Protein AF-A0A2V9KRD3-F1 (afdb_monomer_lite)

Sequence (137 aa):
ATSAPSRWTIQRSMEVNRRWLLSLPNDRLLHSFRVTAGLPSSAEPLGGWEKPDCELRGHFAGGHYLSACALTYASTGDDELKRKANALVTELAKCQDAHKNGYLSAYPVELFDSWYRRPFEMAYIKIACDGPPTVRG

Radius of gyration: 18.25 Å; chains: 1; bounding box: 46×38×55 Å

Structure (mmCIF, N/CA/C/O backbone):
data_AF-A0A2V9KRD3-F1
#
_entry.id   AF-A0A2V9KRD3-F1
#
loop_
_atom_site.group_PDB
_atom_site.id
_atom_site.type_symbol
_atom_site.label_atom_id
_atom_site.label_alt_id
_atom_site.label_comp_id
_atom_site.label_asym_id
_atom_site.label_entity_id
_atom_site.label_seq_id
_atom_site.pdbx_PDB_ins_code
_atom_site.Cartn_x
_atom_site.Cartn_y
_atom_site.Cartn_z
_atom_site.occupancy
_atom_site.B_iso_or_equiv
_atom_site.auth_seq_id
_atom_site.auth_comp_id
_atom_site.auth_asym_id
_atom_site.auth_atom_id
_atom_site.pdbx_PDB_model_num
ATOM 1 N N . ALA A 1 1 ? 6.830 -4.799 38.260 1.00 49.09 1 ALA A N 1
ATOM 2 C CA . ALA A 1 1 ? 5.820 -5.470 37.421 1.00 49.09 1 ALA A CA 1
ATOM 3 C C . ALA A 1 1 ? 5.045 -4.399 36.666 1.00 49.09 1 ALA A C 1
ATOM 5 O O . ALA A 1 1 ? 4.484 -3.521 37.309 1.00 49.09 1 ALA A O 1
ATOM 6 N N . THR A 1 2 ? 5.076 -4.401 35.336 1.00 63.38 2 THR A N 1
ATOM 7 C CA . THR A 1 2 ? 4.232 -3.524 34.511 1.00 63.38 2 THR A CA 1
ATOM 8 C C . THR A 1 2 ? 2.804 -4.061 34.563 1.00 63.38 2 THR A C 1
ATOM 10 O O . THR A 1 2 ? 2.554 -5.194 34.158 1.00 63.38 2 THR A O 1
ATOM 13 N N . SER A 1 3 ? 1.875 -3.292 35.131 1.00 75.62 3 SER A N 1
ATOM 14 C CA . SER A 1 3 ? 0.451 -3.633 35.119 1.00 75.62 3 SER A CA 1
ATOM 15 C C . SER A 1 3 ? -0.065 -3.683 33.679 1.00 75.62 3 SER A C 1
ATOM 17 O O . SER A 1 3 ? 0.388 -2.925 32.819 1.00 75.62 3 SER A O 1
ATOM 19 N N . ALA A 1 4 ? -1.003 -4.595 33.406 1.00 74.25 4 ALA A N 1
ATOM 20 C CA . ALA A 1 4 ? -1.632 -4.687 32.095 1.00 74.25 4 ALA A CA 1
ATOM 21 C C . ALA A 1 4 ? -2.275 -3.336 31.716 1.00 74.25 4 ALA A C 1
ATOM 23 O O . ALA A 1 4 ? -2.865 -2.675 32.579 1.00 74.25 4 ALA A O 1
ATOM 24 N N . PRO A 1 5 ? -2.164 -2.903 30.448 1.00 78.81 5 PRO A N 1
ATOM 25 C CA . PRO A 1 5 ? -2.704 -1.624 30.017 1.00 78.81 5 PRO A CA 1
ATOM 26 C C . PRO A 1 5 ? -4.223 -1.583 30.196 1.00 78.81 5 PRO A C 1
ATOM 28 O O . PRO A 1 5 ? -4.931 -2.558 29.940 1.00 78.81 5 PRO A O 1
ATOM 31 N N . SER A 1 6 ? -4.734 -0.427 30.622 1.00 88.56 6 SER A N 1
ATOM 32 C CA . SER A 1 6 ? -6.174 -0.234 30.786 1.00 88.56 6 SER A CA 1
ATOM 33 C C . SER A 1 6 ? -6.901 -0.325 29.438 1.00 88.56 6 SER A C 1
ATOM 35 O O . SER A 1 6 ? -6.343 0.018 28.391 1.00 88.56 6 SER A O 1
ATOM 37 N N . ARG A 1 7 ? -8.185 -0.707 29.459 1.00 84.62 7 ARG A N 1
ATOM 38 C CA . ARG A 1 7 ? -9.046 -0.705 28.261 1.00 84.62 7 ARG A CA 1
ATOM 39 C C . ARG A 1 7 ? -9.023 0.647 27.538 1.00 84.62 7 ARG A C 1
ATOM 41 O O . ARG A 1 7 ? -8.934 0.680 26.315 1.00 84.62 7 ARG A O 1
ATOM 48 N N . TRP A 1 8 ? -9.030 1.749 28.290 1.00 82.81 8 TRP A N 1
ATOM 49 C CA . TRP A 1 8 ? -8.921 3.106 27.747 1.00 82.81 8 TRP A CA 1
ATOM 50 C C . TRP A 1 8 ? -7.617 3.329 26.984 1.00 82.81 8 TRP A C 1
ATOM 52 O O . TRP A 1 8 ? -7.632 3.895 25.892 1.00 82.81 8 TRP A O 1
ATOM 62 N N . THR A 1 9 ? -6.497 2.847 27.523 1.00 90.94 9 THR A N 1
ATOM 63 C CA . THR A 1 9 ? -5.184 2.932 26.872 1.00 90.94 9 THR A CA 1
ATOM 64 C C . THR A 1 9 ? -5.174 2.169 25.550 1.00 90.94 9 THR A C 1
ATOM 66 O O . THR A 1 9 ? -4.728 2.710 24.543 1.00 90.94 9 THR A O 1
ATOM 69 N N . ILE A 1 10 ? -5.716 0.948 25.522 1.00 89.69 10 ILE A N 1
ATOM 70 C CA . ILE A 1 10 ? -5.781 0.131 24.299 1.00 89.69 10 ILE A CA 1
ATOM 71 C C . ILE A 1 10 ? -6.643 0.824 23.239 1.00 89.69 10 ILE A C 1
ATOM 73 O O . ILE A 1 10 ? -6.229 0.959 22.089 1.00 89.69 10 ILE A O 1
ATOM 77 N N . GLN A 1 11 ? -7.814 1.326 23.629 1.00 89.88 11 GLN A N 1
ATOM 78 C CA . GLN A 1 11 ? -8.749 1.971 22.709 1.00 89.88 11 GLN A CA 1
ATOM 79 C C . GLN A 1 11 ? -8.188 3.288 22.146 1.00 89.88 11 GLN A C 1
ATOM 81 O O . GLN A 1 11 ? -8.335 3.575 20.959 1.00 89.88 11 GLN A O 1
ATOM 86 N N . ARG A 1 12 ? -7.451 4.050 22.965 1.00 93.38 12 ARG A N 1
ATOM 87 C CA . ARG A 1 12 ? -6.685 5.224 22.522 1.00 93.38 12 ARG A CA 1
ATOM 88 C C . ARG A 1 12 ? -5.622 4.845 21.486 1.00 93.38 12 ARG A C 1
ATOM 90 O O . ARG A 1 12 ? -5.522 5.521 20.464 1.00 93.38 12 ARG A O 1
ATOM 97 N N . SER A 1 13 ? -4.843 3.793 21.739 1.00 92.69 13 SER A N 1
ATOM 98 C CA . SER A 1 13 ? -3.794 3.325 20.822 1.00 92.69 13 SER A CA 1
ATOM 99 C C . SER A 1 13 ? -4.369 2.847 19.488 1.00 92.69 13 SER A C 1
ATOM 101 O O . SER A 1 13 ? -3.837 3.201 18.439 1.00 92.69 13 SER A O 1
ATOM 103 N N . MET A 1 14 ? -5.492 2.122 19.520 1.00 93.69 14 MET A N 1
ATOM 104 C CA . MET A 1 14 ? -6.241 1.712 18.327 1.00 93.69 14 MET A CA 1
ATOM 105 C C . MET A 1 14 ? -6.668 2.919 17.479 1.00 93.69 14 MET A C 1
ATOM 107 O O . MET A 1 14 ? -6.455 2.923 16.270 1.00 93.69 14 MET A O 1
ATOM 111 N N . GLU A 1 15 ? -7.210 3.968 18.104 1.00 94.50 15 GLU A N 1
ATOM 112 C CA . GLU A 1 15 ? -7.649 5.184 17.403 1.00 94.50 15 GLU A CA 1
ATOM 113 C C . GLU A 1 15 ? -6.473 5.975 16.808 1.00 94.50 15 GLU A C 1
ATOM 115 O O . GLU A 1 15 ? -6.553 6.516 15.704 1.00 94.50 15 GLU A O 1
ATOM 120 N N . VAL A 1 16 ? -5.344 6.051 17.520 1.00 96.00 16 VAL A N 1
ATOM 121 C CA . VAL A 1 16 ? -4.120 6.671 16.987 1.00 96.00 16 VAL A CA 1
ATOM 122 C C . VAL A 1 16 ? -3.604 5.886 15.780 1.00 96.00 16 VAL A C 1
ATOM 124 O O . VAL A 1 16 ? -3.317 6.497 14.751 1.00 96.00 16 VAL A O 1
ATOM 127 N N . ASN A 1 17 ? -3.553 4.555 15.878 1.00 95.44 17 ASN A N 1
ATOM 128 C CA . ASN A 1 17 ? -3.140 3.684 14.781 1.00 95.44 17 ASN A CA 1
ATOM 129 C C . ASN A 1 17 ? -4.058 3.838 13.560 1.00 95.44 17 ASN A C 1
ATOM 131 O O . ASN A 1 17 ? -3.577 4.065 12.452 1.00 95.44 17 ASN A O 1
ATOM 135 N N . ARG A 1 18 ? -5.380 3.808 13.768 1.00 96.00 18 ARG A N 1
ATOM 136 C CA . ARG A 1 18 ? -6.387 4.023 12.718 1.00 96.00 18 ARG A CA 1
ATOM 137 C C . ARG A 1 18 ? -6.148 5.335 11.972 1.00 96.00 18 ARG A C 1
ATOM 139 O O . ARG A 1 18 ? -6.046 5.341 10.747 1.00 96.00 18 ARG A O 1
ATOM 146 N N . ARG A 1 19 ? -6.027 6.449 12.703 1.00 97.25 19 ARG A N 1
ATOM 147 C CA . ARG A 1 19 ? -5.815 7.775 12.097 1.00 97.25 19 ARG A CA 1
ATOM 148 C C . ARG A 1 19 ? -4.516 7.845 11.302 1.00 97.25 19 ARG A C 1
ATOM 150 O O . ARG A 1 19 ? -4.485 8.483 10.254 1.00 97.25 19 ARG A O 1
ATOM 157 N N . TRP A 1 20 ? -3.467 7.175 11.770 1.00 96.75 20 TRP A N 1
ATOM 158 C CA . TRP A 1 20 ? -2.206 7.094 11.044 1.00 96.75 20 TRP A CA 1
ATOM 159 C C . TRP A 1 20 ? -2.317 6.254 9.760 1.00 96.75 20 TRP A C 1
ATOM 161 O O . TRP A 1 20 ? -1.830 6.670 8.715 1.00 96.75 20 TRP A O 1
ATOM 171 N N . LEU A 1 21 ? -3.025 5.121 9.783 1.00 96.56 21 LEU A N 1
ATOM 172 C CA . LEU A 1 21 ? -3.245 4.314 8.574 1.00 96.56 21 LEU A CA 1
ATOM 173 C C . LEU A 1 21 ? -4.064 5.058 7.508 1.00 96.56 21 LEU A C 1
ATOM 175 O O . LEU A 1 21 ? -3.810 4.904 6.310 1.00 96.56 21 LEU A O 1
ATOM 179 N N . LEU A 1 22 ? -5.037 5.869 7.931 1.00 96.56 22 LEU A N 1
ATOM 180 C CA . LEU A 1 22 ? -5.853 6.682 7.027 1.00 96.56 22 LEU A CA 1
ATOM 181 C C . LEU A 1 22 ? -5.086 7.872 6.443 1.00 96.56 22 LEU A C 1
ATOM 183 O O . LEU A 1 22 ? -5.369 8.265 5.311 1.00 96.56 22 LEU A O 1
ATOM 187 N N . SER A 1 23 ? -4.108 8.422 7.169 1.00 96.25 23 SER A N 1
ATOM 188 C CA . SER A 1 23 ? -3.353 9.596 6.717 1.00 96.25 23 SER A CA 1
ATOM 189 C C . SER A 1 23 ? -2.388 9.302 5.564 1.00 96.25 23 SER A C 1
ATOM 191 O O . SER A 1 23 ? -1.989 10.229 4.860 1.00 96.25 23 SER A O 1
ATOM 193 N N . LEU A 1 24 ? -2.027 8.035 5.337 1.00 95.62 24 LEU A N 1
ATOM 194 C CA . LEU A 1 24 ? -1.122 7.622 4.264 1.00 95.62 24 LEU A CA 1
ATOM 195 C C . LEU A 1 24 ? -1.854 7.550 2.912 1.00 95.62 24 LEU A C 1
ATOM 197 O O . LEU A 1 24 ? -2.746 6.717 2.749 1.00 95.62 24 LEU A O 1
ATOM 201 N N . PRO A 1 25 ? -1.505 8.367 1.900 1.00 95.56 25 PRO A N 1
ATOM 202 C CA . PRO A 1 25 ? -2.155 8.311 0.590 1.00 95.56 25 PRO A CA 1
ATOM 203 C C . PRO A 1 25 ? -1.814 7.018 -0.165 1.00 95.56 25 PRO A C 1
ATOM 205 O O . PRO A 1 25 ? -0.649 6.621 -0.216 1.00 95.56 25 PRO A O 1
ATOM 208 N N . ASN A 1 26 ? -2.808 6.396 -0.815 1.00 96.56 26 ASN A N 1
ATOM 209 C CA . ASN A 1 26 ? -2.583 5.163 -1.586 1.00 96.56 26 ASN A CA 1
ATOM 210 C C . ASN A 1 26 ? -1.596 5.386 -2.734 1.00 96.56 26 ASN A C 1
ATOM 212 O O . ASN A 1 26 ? -0.777 4.515 -2.995 1.00 96.56 26 ASN A O 1
ATOM 216 N N . ASP A 1 27 ? -1.612 6.558 -3.372 1.00 96.06 27 ASP A N 1
ATOM 217 C CA . ASP A 1 27 ? -0.696 6.846 -4.478 1.00 96.06 27 ASP A CA 1
ATOM 218 C C . ASP A 1 27 ? 0.775 6.832 -4.051 1.00 96.06 27 ASP A C 1
ATOM 220 O O . ASP A 1 27 ? 1.626 6.384 -4.815 1.00 96.06 27 ASP A O 1
ATOM 224 N N . ARG A 1 28 ? 1.075 7.246 -2.811 1.00 95.44 28 ARG A N 1
ATOM 225 C CA . ARG A 1 28 ? 2.436 7.168 -2.259 1.00 95.44 28 ARG A CA 1
ATOM 226 C C . ARG A 1 28 ? 2.833 5.730 -1.937 1.00 95.44 28 ARG A C 1
ATOM 228 O O . ARG A 1 28 ? 3.954 5.337 -2.235 1.00 95.44 28 ARG A O 1
ATOM 235 N N . LEU A 1 29 ? 1.909 4.944 -1.375 1.00 95.81 29 LEU A N 1
ATOM 236 C CA . LEU A 1 29 ? 2.118 3.514 -1.098 1.00 95.81 29 LEU A CA 1
ATOM 237 C C . LEU A 1 29 ? 2.351 2.717 -2.396 1.00 95.81 29 LEU A C 1
ATOM 239 O O . LEU A 1 29 ? 3.164 1.800 -2.434 1.00 95.81 29 LEU A O 1
ATOM 243 N N . LEU A 1 30 ? 1.671 3.095 -3.479 1.00 95.94 30 LEU A N 1
ATOM 244 C CA . LEU A 1 30 ? 1.757 2.439 -4.784 1.00 95.94 30 LEU A CA 1
ATOM 245 C C . LEU A 1 30 ? 2.937 2.897 -5.637 1.00 95.94 30 LEU A C 1
ATOM 247 O O . LEU A 1 30 ? 3.213 2.253 -6.647 1.00 95.94 30 LEU A O 1
ATOM 251 N N . HIS A 1 31 ? 3.612 3.990 -5.277 1.00 95.38 31 HIS A N 1
ATOM 252 C CA . HIS A 1 31 ? 4.585 4.642 -6.152 1.00 95.38 31 HIS A CA 1
ATOM 253 C C . HIS A 1 31 ? 5.643 3.662 -6.681 1.00 95.38 31 HIS A C 1
ATOM 255 O O . HIS A 1 31 ? 5.774 3.494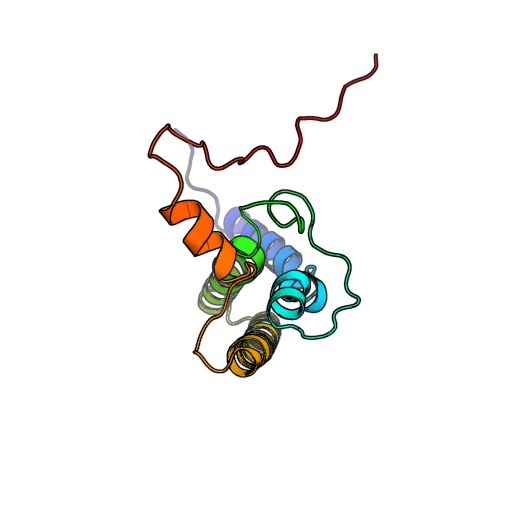 -7.892 1.00 95.38 31 HIS A O 1
ATOM 261 N N . SER A 1 32 ? 6.340 2.961 -5.783 1.00 94.12 32 SER A N 1
ATOM 262 C CA . SER A 1 32 ? 7.420 2.039 -6.156 1.00 94.12 32 SER A CA 1
ATOM 263 C C . SER A 1 32 ? 6.917 0.807 -6.917 1.00 94.12 32 SER A C 1
ATOM 265 O O . SER A 1 32 ? 7.622 0.305 -7.789 1.00 94.12 32 SER A O 1
ATOM 267 N N . PHE A 1 33 ? 5.692 0.343 -6.644 1.00 95.06 33 PHE A N 1
ATOM 268 C CA . PHE A 1 33 ? 5.071 -0.765 -7.381 1.00 95.06 33 PHE A CA 1
ATOM 269 C C . PHE A 1 33 ? 4.714 -0.355 -8.810 1.00 95.06 33 PHE A C 1
ATOM 271 O O . PHE A 1 33 ? 5.030 -1.076 -9.751 1.00 95.06 33 PHE A O 1
ATOM 278 N N . ARG A 1 34 ? 4.119 0.833 -8.986 1.00 95.75 34 ARG A N 1
ATOM 279 C CA . ARG A 1 34 ? 3.776 1.380 -10.305 1.00 95.75 34 ARG A CA 1
ATOM 280 C C . ARG A 1 34 ? 5.023 1.576 -11.159 1.00 95.75 34 ARG A C 1
ATOM 282 O O . ARG A 1 34 ? 5.067 1.066 -12.271 1.00 95.75 34 ARG A O 1
ATOM 289 N N . VAL A 1 35 ? 6.052 2.229 -10.612 1.00 93.94 35 VAL A N 1
ATOM 290 C CA . VAL A 1 35 ? 7.329 2.449 -11.312 1.00 93.94 35 VAL A CA 1
ATOM 291 C C . VAL A 1 35 ? 7.961 1.120 -11.737 1.00 93.94 35 VAL A C 1
ATOM 293 O O . VAL A 1 35 ? 8.381 0.983 -12.882 1.00 93.94 35 VAL A O 1
ATOM 296 N N . THR A 1 36 ? 7.971 0.122 -10.850 1.00 92.25 36 THR A N 1
ATOM 297 C CA . THR A 1 36 ? 8.508 -1.217 -11.147 1.00 92.25 36 THR A CA 1
ATOM 298 C C . THR A 1 36 ? 7.718 -1.937 -12.241 1.00 92.25 36 THR A C 1
ATOM 300 O O . THR A 1 36 ? 8.307 -2.571 -13.113 1.00 92.25 36 THR A O 1
ATOM 303 N N . ALA A 1 37 ? 6.393 -1.796 -12.238 1.00 93.38 37 ALA A N 1
ATOM 304 C CA . ALA A 1 37 ? 5.496 -2.361 -13.242 1.00 93.38 37 ALA A CA 1
ATOM 305 C C . ALA A 1 37 ? 5.479 -1.588 -14.576 1.00 93.38 37 ALA A C 1
ATOM 307 O O . ALA A 1 37 ? 4.713 -1.933 -15.476 1.00 93.38 37 ALA A O 1
ATOM 308 N N . GLY A 1 38 ? 6.284 -0.526 -14.715 1.00 93.38 38 GLY A N 1
ATOM 309 C CA . GLY A 1 38 ? 6.287 0.342 -15.896 1.00 93.38 38 GLY A CA 1
ATOM 310 C C . GLY A 1 38 ? 5.040 1.227 -16.027 1.00 93.38 38 GLY A C 1
ATOM 311 O O . GLY A 1 38 ? 4.764 1.752 -17.105 1.00 93.38 38 GLY A O 1
ATOM 312 N N . LEU A 1 39 ? 4.274 1.394 -14.947 1.00 94.56 39 LEU A N 1
ATOM 313 C CA . LEU A 1 39 ? 3.094 2.253 -14.881 1.00 94.56 39 LEU A CA 1
ATOM 314 C C . LEU A 1 39 ? 3.476 3.670 -14.416 1.00 94.56 39 LEU A C 1
ATOM 316 O O . LEU A 1 39 ? 4.348 3.832 -13.557 1.00 94.56 39 LEU A O 1
ATOM 320 N N . PRO A 1 40 ? 2.810 4.721 -14.927 1.00 94.25 40 PRO A N 1
ATOM 321 C CA . PRO A 1 40 ? 3.099 6.091 -14.523 1.00 94.25 40 PRO A CA 1
ATOM 322 C C . PRO A 1 40 ? 2.727 6.338 -13.054 1.00 94.25 40 PRO A C 1
ATOM 324 O O . PRO A 1 40 ? 1.681 5.901 -12.569 1.00 94.25 40 PRO A O 1
ATOM 327 N N . SER A 1 41 ? 3.567 7.098 -12.351 1.00 95.06 41 SER A N 1
ATOM 328 C CA . SER A 1 41 ? 3.312 7.567 -10.988 1.00 95.06 41 SER A CA 1
ATOM 329 C C . SER A 1 41 ? 3.914 8.956 -10.793 1.00 95.06 41 SER A C 1
ATOM 331 O O . SER A 1 41 ? 5.102 9.154 -11.028 1.00 95.06 41 SER A O 1
ATOM 333 N N . SER A 1 42 ? 3.098 9.914 -10.353 1.00 93.31 42 SER A N 1
ATOM 334 C CA . SER A 1 42 ? 3.516 11.282 -10.005 1.00 93.31 42 SER A CA 1
ATOM 335 C C . SER A 1 42 ? 3.562 11.530 -8.494 1.00 93.31 42 SER A C 1
ATOM 337 O O . SER A 1 42 ? 3.823 12.647 -8.056 1.00 93.31 42 SER A O 1
ATOM 339 N N . ALA A 1 43 ? 3.272 10.507 -7.686 1.00 94.50 43 ALA A N 1
ATOM 340 C CA . ALA A 1 43 ? 3.251 10.634 -6.237 1.00 94.50 43 ALA A CA 1
ATOM 341 C C . ALA A 1 43 ? 4.667 10.746 -5.672 1.00 94.50 43 ALA A C 1
ATOM 343 O O . ALA A 1 43 ? 5.566 10.059 -6.143 1.00 94.50 43 ALA A O 1
ATOM 344 N N . GLU A 1 44 ? 4.845 11.539 -4.618 1.00 93.50 44 GLU A N 1
ATOM 345 C CA . GLU A 1 44 ? 6.110 11.579 -3.883 1.00 93.50 44 GLU A CA 1
ATOM 346 C C . GLU A 1 44 ? 6.373 10.210 -3.225 1.00 93.50 44 GLU A C 1
ATOM 348 O O . GLU A 1 44 ? 5.517 9.747 -2.451 1.00 93.50 44 GLU A O 1
ATOM 353 N N . PRO A 1 45 ? 7.518 9.550 -3.482 1.00 91.38 45 PRO A N 1
ATOM 354 C CA . PRO A 1 45 ? 7.838 8.279 -2.847 1.00 91.38 45 PRO A CA 1
ATOM 355 C C . PRO A 1 45 ? 7.843 8.396 -1.319 1.00 91.38 45 PRO A C 1
ATOM 357 O O . PRO A 1 45 ? 7.975 9.474 -0.729 1.00 91.38 45 PRO A O 1
ATOM 360 N N . LEU A 1 46 ? 7.655 7.269 -0.640 1.00 91.00 46 LEU A N 1
ATOM 361 C CA . LEU A 1 46 ? 7.889 7.215 0.799 1.00 91.00 46 LEU A CA 1
ATOM 362 C C . LEU A 1 46 ? 9.397 7.325 1.077 1.00 91.00 46 LEU A C 1
ATOM 364 O O . LEU A 1 46 ? 10.220 6.921 0.266 1.00 91.00 46 LEU A O 1
ATOM 368 N N . GLY A 1 47 ? 9.754 7.916 2.217 1.00 90.12 47 GLY A N 1
ATOM 369 C CA . GLY A 1 47 ? 11.146 8.040 2.653 1.00 90.12 47 GLY A CA 1
ATOM 370 C C . GLY A 1 47 ? 11.598 6.863 3.519 1.00 90.12 47 GLY A C 1
ATOM 371 O O . GLY A 1 47 ? 10.924 5.835 3.609 1.00 90.12 47 GLY A O 1
ATOM 372 N N . GLY A 1 48 ? 12.724 7.037 4.218 1.00 89.38 48 GLY A N 1
ATOM 373 C CA . GLY A 1 48 ? 13.259 6.015 5.121 1.00 89.38 48 GLY A CA 1
ATOM 374 C C . GLY A 1 48 ? 13.484 4.707 4.372 1.00 89.38 48 GLY A C 1
ATOM 375 O O . GLY A 1 48 ? 13.977 4.735 3.257 1.00 89.38 48 GLY A O 1
ATOM 376 N N . TRP A 1 49 ? 13.074 3.575 4.939 1.00 87.88 49 TRP A N 1
ATOM 377 C CA . TRP A 1 49 ? 13.263 2.246 4.336 1.00 87.88 49 TRP A CA 1
ATOM 378 C C . TRP A 1 49 ? 12.457 1.993 3.056 1.00 87.88 49 TRP A C 1
ATOM 380 O O . TRP A 1 49 ? 12.730 1.031 2.346 1.00 87.88 49 TRP A O 1
ATOM 390 N N . GLU A 1 50 ? 11.519 2.881 2.728 1.00 88.69 50 GLU A N 1
ATOM 391 C CA . GLU A 1 50 ? 10.695 2.817 1.520 1.00 88.69 50 GLU A CA 1
ATOM 392 C C . GLU A 1 50 ? 11.201 3.724 0.386 1.00 88.69 50 GLU A C 1
ATOM 394 O O . GLU A 1 50 ? 10.574 3.785 -0.676 1.00 88.69 50 GLU A O 1
ATOM 399 N N . LYS A 1 51 ? 12.341 4.408 0.581 1.00 89.12 51 LYS A N 1
ATOM 400 C CA . LYS A 1 51 ? 12.931 5.258 -0.460 1.00 89.12 51 LYS A CA 1
ATOM 401 C C . LYS A 1 51 ? 13.280 4.445 -1.721 1.00 89.12 51 LYS A C 1
ATOM 403 O O . LYS A 1 51 ? 13.639 3.266 -1.602 1.00 89.12 51 LYS A O 1
ATOM 408 N N . PRO A 1 52 ? 13.213 5.043 -2.928 1.00 86.12 52 PRO A N 1
ATOM 409 C CA . PRO A 1 52 ? 13.420 4.319 -4.187 1.00 86.12 52 PRO A CA 1
ATOM 410 C C . PRO A 1 52 ? 14.771 3.598 -4.296 1.00 86.12 52 PRO A C 1
ATOM 412 O O . PRO A 1 52 ? 14.872 2.577 -4.970 1.00 86.12 52 PRO A O 1
ATOM 415 N N . ASP A 1 53 ? 15.798 4.093 -3.608 1.00 84.56 53 ASP A N 1
ATOM 416 C CA . ASP A 1 53 ? 17.157 3.549 -3.572 1.00 84.56 53 ASP A CA 1
ATOM 417 C C . ASP A 1 53 ? 17.413 2.573 -2.404 1.00 84.56 53 ASP A C 1
ATOM 419 O O . ASP A 1 53 ? 18.533 2.088 -2.259 1.00 84.56 53 ASP A O 1
ATOM 423 N N . CYS A 1 54 ? 16.410 2.240 -1.579 1.00 84.62 54 CYS A N 1
ATOM 424 C CA . CYS A 1 54 ? 16.571 1.275 -0.484 1.00 84.62 54 CYS A CA 1
ATOM 425 C C . CYS A 1 54 ? 16.119 -0.129 -0.873 1.00 84.62 54 CYS A C 1
ATOM 427 O O . CYS A 1 54 ? 15.068 -0.341 -1.487 1.00 84.62 54 CYS A O 1
ATOM 429 N N . GLU A 1 55 ? 16.895 -1.110 -0.429 1.00 83.50 55 GLU A N 1
ATOM 430 C CA . GLU A 1 55 ? 16.636 -2.540 -0.606 1.00 83.50 55 GLU A CA 1
ATOM 431 C C . GLU A 1 55 ? 15.651 -3.106 0.433 1.00 83.50 55 GLU A C 1
ATOM 433 O O . GLU A 1 55 ? 15.522 -4.320 0.541 1.00 83.50 55 GLU A O 1
ATOM 438 N N . LEU A 1 56 ? 14.889 -2.242 1.127 1.00 84.81 56 LEU A N 1
ATOM 439 C CA . LEU A 1 56 ? 13.714 -2.657 1.910 1.00 84.81 56 LEU A CA 1
ATOM 440 C C . LEU A 1 56 ? 12.339 -2.216 1.365 1.00 84.81 56 LEU A C 1
ATOM 442 O O . LEU A 1 56 ? 11.335 -2.776 1.792 1.00 84.81 56 LEU A O 1
ATOM 446 N N . ARG A 1 57 ? 12.262 -1.249 0.438 1.00 89.38 57 ARG A N 1
ATOM 447 C CA . ARG A 1 57 ? 11.005 -0.739 -0.139 1.00 89.38 57 ARG A CA 1
ATOM 448 C C . ARG A 1 57 ? 10.003 -1.822 -0.568 1.00 89.38 57 ARG A C 1
ATOM 450 O O . ARG A 1 57 ? 10.352 -2.886 -1.070 1.00 89.38 57 ARG A O 1
ATOM 457 N N . GLY A 1 58 ? 8.721 -1.516 -0.415 1.00 88.00 58 GLY A N 1
ATOM 458 C CA . GLY A 1 58 ? 7.597 -2.411 -0.679 1.00 88.00 58 GLY A CA 1
ATOM 459 C C . GLY A 1 58 ? 7.202 -3.276 0.518 1.00 88.00 58 GLY A C 1
ATOM 460 O O . GLY A 1 58 ? 6.037 -3.683 0.599 1.00 88.00 58 GLY A O 1
ATOM 461 N N . HIS A 1 59 ? 8.109 -3.517 1.474 1.00 91.25 59 HIS A N 1
ATOM 462 C CA . HIS A 1 59 ? 7.817 -4.333 2.656 1.00 91.25 59 HIS A CA 1
ATOM 463 C C . HIS A 1 59 ? 6.715 -3.710 3.524 1.00 91.25 59 HIS A C 1
ATOM 465 O O . HIS A 1 59 ? 5.795 -4.401 3.977 1.00 91.25 59 HIS A O 1
ATOM 471 N N . PHE A 1 60 ? 6.779 -2.393 3.732 1.00 93.19 60 PHE A N 1
ATOM 472 C CA . PHE A 1 60 ? 5.788 -1.665 4.497 1.00 93.19 60 PHE A CA 1
ATOM 473 C C . PHE A 1 60 ? 4.570 -1.362 3.632 1.00 93.19 60 PHE A C 1
ATOM 475 O O . PHE A 1 60 ? 3.458 -1.731 4.012 1.00 93.19 60 PHE A O 1
ATOM 482 N N . ALA A 1 61 ? 4.776 -0.731 2.471 1.00 89.06 61 ALA A N 1
ATOM 483 C CA . ALA A 1 61 ? 3.688 -0.197 1.653 1.00 89.06 61 ALA A CA 1
ATOM 484 C C . ALA A 1 61 ? 2.731 -1.273 1.108 1.00 89.06 61 ALA A C 1
ATOM 486 O O . ALA A 1 61 ? 1.533 -1.020 0.982 1.00 89.06 61 ALA A O 1
ATOM 487 N N . GLY A 1 62 ? 3.244 -2.475 0.832 1.00 84.12 62 GLY A N 1
ATOM 488 C CA . GLY A 1 62 ? 2.431 -3.648 0.520 1.00 84.12 62 GLY A CA 1
ATOM 489 C C . GLY A 1 62 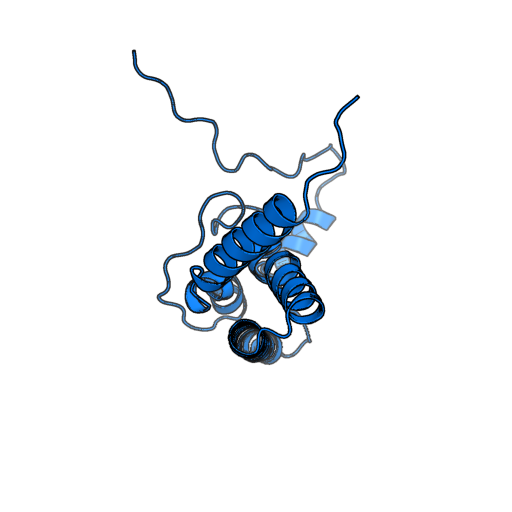? 2.089 -4.445 1.778 1.00 84.12 62 GLY A C 1
ATOM 490 O O . GLY A 1 62 ? 0.943 -4.472 2.218 1.00 84.12 62 GLY A O 1
ATOM 491 N N . GLY A 1 63 ? 3.091 -5.097 2.371 1.00 90.50 63 GLY A N 1
ATOM 492 C CA . GLY A 1 63 ? 2.889 -6.132 3.389 1.00 90.50 63 GLY A CA 1
ATOM 493 C C . GLY A 1 63 ? 2.340 -5.618 4.721 1.00 90.50 63 GLY A C 1
ATOM 494 O O . GLY A 1 63 ? 1.222 -5.967 5.122 1.00 90.50 63 GLY A O 1
ATOM 495 N N . HIS A 1 64 ? 3.126 -4.807 5.437 1.00 96.06 64 HIS A N 1
ATOM 496 C CA . HIS A 1 64 ? 2.745 -4.369 6.786 1.00 96.06 64 HIS A CA 1
ATOM 497 C C . HIS A 1 64 ? 1.509 -3.473 6.783 1.00 96.06 64 HIS A C 1
ATOM 499 O O . HIS A 1 64 ? 0.649 -3.631 7.650 1.00 96.06 64 HIS A O 1
ATOM 505 N N . TYR A 1 65 ? 1.390 -2.568 5.811 1.00 96.75 65 TYR A N 1
ATOM 506 C CA . TYR A 1 65 ? 0.255 -1.659 5.714 1.00 96.75 65 TYR A CA 1
ATOM 507 C C . TYR A 1 65 ? -1.067 -2.414 5.516 1.00 96.75 65 TYR A C 1
ATOM 509 O O . TYR A 1 65 ? -2.020 -2.191 6.267 1.00 96.75 65 TYR A O 1
ATOM 517 N N . LEU A 1 66 ? -1.124 -3.352 4.560 1.00 96.81 66 LEU A N 1
ATOM 518 C CA . LEU A 1 66 ? -2.331 -4.151 4.318 1.00 96.81 66 LEU A CA 1
ATOM 519 C C . LEU A 1 66 ? -2.670 -5.042 5.515 1.00 96.81 66 LEU A C 1
ATOM 521 O O . LEU A 1 66 ? -3.836 -5.127 5.903 1.00 96.81 66 LEU A O 1
ATOM 525 N N . SER A 1 67 ? -1.657 -5.638 6.149 1.00 96.94 67 SER A N 1
ATOM 526 C CA . SER A 1 67 ? -1.848 -6.446 7.360 1.00 96.94 67 SER A CA 1
ATOM 527 C C . SER A 1 67 ? -2.418 -5.613 8.510 1.00 96.94 67 SER A C 1
ATOM 529 O O . SER A 1 67 ? -3.365 -6.033 9.175 1.00 96.94 67 SER A O 1
ATOM 531 N N . ALA A 1 68 ? -1.902 -4.399 8.718 1.00 96.69 68 ALA A N 1
ATOM 532 C CA . ALA A 1 68 ? -2.403 -3.4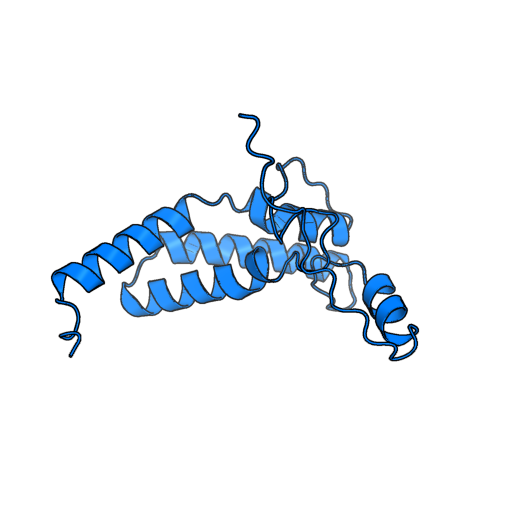81 9.735 1.00 96.69 68 ALA A CA 1
ATOM 533 C C . ALA A 1 68 ? -3.850 -3.041 9.453 1.00 96.69 68 ALA A C 1
ATOM 535 O O . ALA A 1 68 ? -4.662 -2.974 10.380 1.00 96.69 68 ALA A O 1
ATOM 536 N N . CYS A 1 69 ? -4.199 -2.797 8.185 1.00 96.88 69 CYS A N 1
ATOM 537 C CA . CYS A 1 69 ? -5.572 -2.489 7.787 1.00 96.88 69 CYS A CA 1
ATOM 538 C C . CYS A 1 69 ? -6.521 -3.663 8.060 1.00 96.88 69 CYS A C 1
ATOM 540 O O . CYS A 1 69 ? -7.588 -3.462 8.640 1.00 96.88 69 CYS A O 1
ATOM 542 N N . ALA A 1 70 ? -6.116 -4.884 7.701 1.00 96.44 70 ALA A N 1
ATOM 543 C CA . ALA A 1 70 ? -6.909 -6.091 7.916 1.00 96.44 70 ALA A CA 1
ATOM 544 C C . ALA A 1 70 ? -7.147 -6.369 9.409 1.00 96.44 70 ALA A C 1
ATOM 546 O O . ALA A 1 70 ? -8.285 -6.598 9.818 1.00 96.44 70 ALA A O 1
ATOM 547 N N . LEU A 1 71 ? -6.100 -6.280 10.237 1.00 96.44 71 LEU A N 1
ATOM 548 C CA . LEU A 1 71 ? -6.200 -6.474 11.688 1.00 96.44 71 LEU A CA 1
ATOM 549 C C . LEU A 1 71 ? -7.060 -5.399 12.360 1.00 96.44 71 LEU A C 1
ATOM 551 O O . LEU A 1 71 ? -7.850 -5.704 13.257 1.00 96.44 71 LEU A O 1
ATOM 555 N N . THR A 1 72 ? -6.938 -4.147 11.912 1.00 95.81 72 THR A N 1
ATOM 556 C CA . THR A 1 72 ? -7.769 -3.049 12.420 1.00 95.81 72 THR A CA 1
ATOM 557 C C . THR A 1 72 ? -9.233 -3.283 12.058 1.00 95.81 72 THR A C 1
ATOM 559 O O . THR A 1 72 ? -10.074 -3.254 12.951 1.00 95.81 72 THR A O 1
ATOM 562 N N . TYR A 1 73 ? -9.537 -3.613 10.796 1.00 96.75 73 TYR A N 1
ATOM 563 C CA . TYR A 1 73 ? -10.901 -3.933 10.364 1.00 96.75 73 TYR A CA 1
ATOM 564 C C . TYR A 1 73 ? -11.500 -5.104 11.145 1.00 96.75 73 TYR A C 1
ATOM 566 O O . TYR A 1 73 ? -12.621 -4.999 11.633 1.00 96.75 73 TYR A O 1
ATOM 574 N N . ALA A 1 74 ? -10.746 -6.191 11.327 1.00 96.44 74 ALA A N 1
ATOM 575 C CA . ALA A 1 74 ? -11.202 -7.347 12.096 1.00 96.44 74 ALA A CA 1
ATOM 576 C C . ALA A 1 74 ? -11.533 -6.994 13.558 1.00 96.44 74 ALA A C 1
ATOM 578 O O . ALA A 1 74 ? -12.388 -7.631 14.167 1.00 96.44 74 ALA A O 1
ATOM 579 N N . SER A 1 75 ? -10.872 -5.973 14.113 1.00 93.62 75 SER A N 1
ATOM 580 C CA . SER A 1 75 ? -11.041 -5.549 15.506 1.00 93.62 75 SER A CA 1
ATOM 581 C C . SER A 1 75 ? -12.130 -4.488 15.703 1.00 93.62 75 SER A C 1
ATOM 583 O O . SER A 1 75 ? -12.680 -4.390 16.798 1.00 93.62 75 SER A O 1
ATOM 585 N N . THR A 1 76 ? -12.420 -3.662 14.690 1.00 93.69 76 THR A N 1
ATOM 586 C CA . THR A 1 76 ? -13.298 -2.481 14.831 1.00 93.69 76 THR A CA 1
ATOM 587 C C . THR A 1 76 ? -14.484 -2.440 13.870 1.00 93.69 76 THR A C 1
ATOM 589 O O . THR A 1 76 ? -15.417 -1.682 14.118 1.00 93.69 76 THR A O 1
ATOM 592 N N . GLY A 1 77 ? -14.463 -3.208 12.778 1.00 95.38 77 GLY A N 1
ATOM 593 C CA . GLY A 1 77 ? -15.457 -3.121 11.705 1.00 95.38 77 GLY A CA 1
ATOM 594 C C . GLY A 1 77 ? -15.352 -1.851 10.849 1.00 95.38 77 GLY A C 1
ATOM 595 O O . GLY A 1 77 ? -16.336 -1.440 10.246 1.00 95.38 77 GLY A O 1
ATOM 596 N N . ASP A 1 78 ? -14.186 -1.201 10.800 1.00 96.38 78 ASP A N 1
ATOM 597 C CA . ASP A 1 78 ? -13.992 0.070 10.091 1.00 96.38 78 ASP A CA 1
ATOM 598 C C . ASP A 1 78 ? -14.034 -0.058 8.554 1.00 96.38 78 ASP A C 1
ATOM 600 O O . ASP A 1 78 ? -13.025 -0.322 7.888 1.00 96.38 78 ASP A O 1
ATOM 604 N N . ASP A 1 79 ? -15.214 0.167 7.979 1.00 97.56 79 ASP A N 1
ATOM 605 C CA . ASP A 1 79 ? -15.438 0.082 6.534 1.00 97.56 79 ASP A CA 1
ATOM 606 C C . ASP A 1 79 ? -14.686 1.151 5.724 1.00 97.56 79 ASP A C 1
ATOM 608 O O . ASP A 1 79 ? -14.398 0.941 4.542 1.00 97.56 79 ASP A O 1
ATOM 612 N N . GLU A 1 80 ? -14.326 2.291 6.320 1.00 96.75 80 GLU A N 1
ATOM 613 C CA . GLU A 1 80 ? -13.522 3.307 5.634 1.00 96.75 80 GLU A CA 1
ATOM 614 C C . GLU A 1 80 ? -12.125 2.763 5.328 1.00 96.75 80 GLU A C 1
ATOM 616 O O . GLU A 1 80 ? -11.669 2.801 4.179 1.00 96.75 80 GLU A O 1
ATOM 621 N N . LEU A 1 81 ? -11.485 2.186 6.345 1.00 96.19 81 LEU A N 1
ATOM 622 C CA . LEU A 1 81 ? -10.166 1.585 6.210 1.00 96.19 81 LEU A CA 1
ATOM 623 C C . LEU A 1 81 ? -10.197 0.367 5.280 1.00 96.19 81 LEU A C 1
ATOM 625 O O . LEU A 1 81 ? -9.306 0.212 4.442 1.00 96.19 81 LEU A O 1
ATOM 629 N N . LYS A 1 82 ? -11.256 -0.449 5.347 1.00 97.31 82 LYS A N 1
ATOM 630 C CA . LYS A 1 82 ? -11.470 -1.559 4.407 1.00 97.31 82 LYS A CA 1
ATOM 631 C C . LYS A 1 82 ? -11.556 -1.081 2.961 1.00 97.31 82 LYS A C 1
ATOM 633 O O . LYS A 1 82 ? -10.877 -1.638 2.101 1.00 97.31 82 LYS A O 1
ATOM 638 N N . ARG A 1 83 ? -12.353 -0.046 2.666 1.00 98.12 83 ARG A N 1
ATOM 639 C CA . ARG A 1 83 ? -12.443 0.511 1.301 1.00 98.12 83 ARG A CA 1
ATOM 640 C C . ARG A 1 83 ? -11.089 1.018 0.818 1.00 98.12 83 ARG A C 1
ATOM 642 O O . ARG A 1 83 ? -10.715 0.748 -0.321 1.00 98.12 83 ARG A O 1
ATOM 649 N N . LYS A 1 84 ? -10.340 1.708 1.682 1.00 96.88 84 LYS A N 1
ATOM 650 C CA . LYS A 1 84 ? -8.995 2.206 1.366 1.00 96.88 84 LYS A CA 1
ATOM 651 C C . LYS A 1 84 ? -8.014 1.071 1.052 1.00 96.88 84 LYS A C 1
ATOM 653 O O . LYS A 1 84 ? -7.302 1.156 0.050 1.00 96.88 84 LYS A O 1
ATOM 658 N N . ALA A 1 85 ? -8.006 0.014 1.863 1.00 96.88 85 ALA A N 1
ATOM 659 C CA . ALA A 1 85 ? -7.168 -1.164 1.649 1.00 96.88 85 ALA A CA 1
ATOM 660 C C . ALA A 1 85 ? -7.566 -1.928 0.376 1.00 96.88 85 ALA A C 1
ATOM 662 O O . ALA A 1 85 ? -6.701 -2.288 -0.416 1.00 96.88 85 ALA A O 1
ATOM 663 N N . ASN A 1 86 ? -8.863 -2.095 0.110 1.00 98.00 86 ASN A N 1
ATOM 664 C CA . ASN A 1 86 ? -9.346 -2.731 -1.118 1.00 98.00 86 ASN A CA 1
ATOM 665 C C . ASN A 1 86 ? -8.963 -1.938 -2.374 1.00 98.00 86 ASN A C 1
ATOM 667 O O . ASN A 1 86 ? -8.590 -2.532 -3.385 1.00 98.00 86 ASN A O 1
ATOM 671 N N . ALA A 1 87 ? -9.014 -0.604 -2.312 1.00 97.69 87 ALA A N 1
ATOM 672 C CA . ALA A 1 87 ? -8.533 0.244 -3.399 1.00 97.69 87 ALA A CA 1
ATOM 673 C C . ALA A 1 87 ? -7.027 0.043 -3.636 1.00 97.69 87 ALA A C 1
ATOM 675 O O . ALA A 1 87 ? -6.599 -0.059 -4.780 1.00 97.69 87 ALA A O 1
ATOM 676 N N . LEU A 1 88 ? -6.232 -0.084 -2.568 1.00 96.88 88 LEU A N 1
ATOM 677 C CA . LEU A 1 88 ? -4.804 -0.386 -2.678 1.00 96.88 88 LEU A CA 1
ATOM 678 C C . LEU A 1 88 ? -4.560 -1.759 -3.327 1.00 96.88 88 LEU A C 1
ATOM 680 O O . LEU A 1 88 ? -3.781 -1.849 -4.270 1.00 96.88 88 LEU A O 1
ATOM 684 N N . VAL A 1 89 ? -5.262 -2.807 -2.883 1.00 97.44 89 VAL A N 1
ATOM 685 C CA . VAL A 1 89 ? -5.166 -4.160 -3.466 1.00 97.44 89 VAL A CA 1
ATOM 686 C C . VAL A 1 89 ? -5.562 -4.168 -4.944 1.00 97.44 89 VAL A C 1
ATOM 688 O O . VAL A 1 89 ? -4.888 -4.796 -5.753 1.00 97.44 89 VAL A O 1
ATOM 691 N N . THR A 1 90 ? -6.612 -3.433 -5.314 1.00 97.69 90 THR A N 1
ATOM 692 C CA . THR A 1 90 ? -7.058 -3.315 -6.713 1.00 97.69 90 THR A CA 1
ATOM 693 C C . THR A 1 90 ? -5.967 -2.714 -7.600 1.00 97.69 90 THR A C 1
ATOM 695 O O . THR A 1 90 ? -5.729 -3.185 -8.708 1.00 97.69 90 THR A O 1
ATOM 698 N N . GLU A 1 91 ? -5.272 -1.685 -7.121 1.00 96.69 91 GLU A N 1
ATOM 699 C CA . GLU A 1 91 ? -4.176 -1.061 -7.866 1.00 96.69 91 GLU A CA 1
ATOM 700 C C . GLU A 1 91 ? -2.910 -1.929 -7.898 1.00 96.69 91 GLU A C 1
ATOM 702 O O . GLU A 1 91 ? -2.207 -1.954 -8.908 1.00 96.69 91 GLU A O 1
ATOM 707 N N . LEU A 1 92 ? -2.633 -2.681 -6.830 1.00 96.38 92 LEU A N 1
ATOM 708 C CA . LEU A 1 92 ? -1.554 -3.671 -6.819 1.00 96.38 92 LEU A CA 1
ATOM 709 C C . LEU A 1 92 ? -1.812 -4.792 -7.834 1.00 96.38 92 LEU A C 1
ATOM 711 O O . LEU A 1 92 ? -0.884 -5.191 -8.531 1.00 96.38 92 LEU A O 1
ATOM 715 N N . ALA A 1 93 ? -3.064 -5.237 -7.984 1.00 96.44 93 ALA A N 1
ATOM 716 C CA . ALA A 1 93 ? -3.440 -6.203 -9.015 1.00 96.44 93 ALA A CA 1
ATOM 717 C C . ALA A 1 93 ? -3.155 -5.664 -10.427 1.00 96.44 93 ALA A C 1
ATOM 719 O O . ALA A 1 93 ? -2.564 -6.368 -11.234 1.00 96.44 93 ALA A O 1
ATOM 720 N N . LYS A 1 94 ? -3.434 -4.380 -10.701 1.00 96.06 94 LYS A N 1
ATOM 721 C CA . LYS A 1 94 ? -3.055 -3.749 -11.983 1.00 96.06 94 LYS A CA 1
ATOM 722 C C . LYS A 1 94 ? -1.542 -3.757 -12.218 1.00 96.06 94 LYS A C 1
ATOM 724 O O . LYS A 1 94 ? -1.103 -3.947 -13.349 1.00 96.06 94 LYS A O 1
ATOM 729 N N . CYS A 1 95 ? -0.747 -3.543 -11.167 1.00 95.31 95 CYS A N 1
ATOM 730 C CA . CYS A 1 95 ? 0.713 -3.629 -11.259 1.00 95.31 95 CYS A CA 1
ATOM 731 C C . CYS A 1 95 ? 1.160 -5.067 -11.576 1.00 95.31 95 CYS A C 1
ATOM 733 O O . CYS A 1 95 ? 2.017 -5.270 -12.430 1.00 95.31 95 CYS A O 1
ATOM 735 N N . GLN A 1 96 ? 0.541 -6.062 -10.938 1.00 94.88 96 GLN A N 1
ATOM 736 C CA . GLN A 1 96 ? 0.807 -7.480 -11.192 1.00 94.88 96 GLN A CA 1
ATOM 737 C C . GLN A 1 96 ? 0.420 -7.896 -12.623 1.00 94.88 96 GLN A C 1
ATOM 739 O O . GLN A 1 96 ? 1.185 -8.583 -13.303 1.00 94.88 96 GLN A O 1
ATOM 744 N N . ASP A 1 97 ? -0.733 -7.431 -13.107 1.00 95.12 97 ASP A N 1
ATOM 745 C CA . ASP A 1 97 ? -1.219 -7.688 -14.466 1.00 95.12 97 ASP A CA 1
ATOM 746 C C . ASP A 1 97 ? -0.299 -7.073 -15.528 1.00 95.12 97 ASP A C 1
ATOM 748 O O . ASP A 1 97 ? -0.054 -7.686 -16.570 1.00 95.12 97 ASP A O 1
ATOM 752 N N . ALA A 1 98 ? 0.265 -5.889 -15.261 1.00 92.75 98 ALA A N 1
ATOM 753 C CA . ALA A 1 98 ? 1.214 -5.236 -16.161 1.00 92.75 98 ALA A CA 1
ATOM 754 C C . ALA A 1 98 ? 2.491 -6.071 -16.374 1.00 92.75 98 ALA A C 1
ATOM 756 O O . ALA A 1 98 ? 3.030 -6.087 -17.484 1.00 92.75 98 ALA A O 1
ATOM 757 N N . HIS A 1 99 ? 2.928 -6.827 -15.362 1.00 88.56 99 HIS A N 1
ATOM 758 C CA . HIS A 1 99 ? 4.059 -7.750 -15.485 1.00 88.56 99 HIS A CA 1
ATOM 759 C C . HIS A 1 99 ? 3.732 -9.033 -16.272 1.00 88.56 99 HIS A C 1
ATOM 761 O O . HIS A 1 99 ? 4.647 -9.674 -16.789 1.00 88.56 99 HIS A O 1
ATOM 767 N N . LYS A 1 100 ? 2.450 -9.418 -16.393 1.00 87.94 100 LYS A N 1
ATOM 768 C CA . LYS A 1 100 ? 1.955 -10.592 -17.154 1.00 87.94 100 LYS A CA 1
ATOM 769 C C . LYS A 1 100 ? 2.529 -11.961 -16.750 1.00 87.94 100 LYS A C 1
ATOM 771 O O . LYS A 1 100 ? 2.289 -12.951 -17.436 1.00 87.94 100 LYS A O 1
ATOM 776 N N . ASN A 1 101 ? 3.267 -12.038 -15.648 1.00 87.75 101 ASN A N 1
ATOM 777 C CA . ASN A 1 101 ? 3.914 -13.254 -15.142 1.00 87.75 101 ASN A CA 1
ATOM 778 C C . ASN A 1 101 ? 3.575 -13.531 -13.662 1.00 87.75 101 ASN A C 1
ATOM 780 O O . ASN A 1 101 ? 4.175 -14.408 -13.046 1.00 87.75 101 ASN A O 1
ATOM 784 N N . GLY A 1 102 ? 2.638 -12.771 -13.081 1.00 87.50 102 GLY A N 1
ATOM 785 C CA . GLY A 1 102 ? 2.249 -12.878 -11.672 1.00 87.50 102 GLY A CA 1
ATOM 786 C C . GLY A 1 102 ? 3.220 -12.215 -10.691 1.00 87.50 102 GLY A C 1
ATOM 787 O O . GLY A 1 102 ? 2.984 -12.264 -9.484 1.00 87.50 102 GLY A O 1
ATOM 788 N N . TYR A 1 103 ? 4.284 -11.576 -11.172 1.00 89.75 103 TYR A N 1
ATOM 789 C CA . TYR A 1 103 ? 5.234 -10.870 -10.327 1.00 89.75 103 TYR A CA 1
ATOM 790 C C . TYR A 1 103 ? 4.619 -9.596 -9.742 1.00 89.75 103 TYR A C 1
A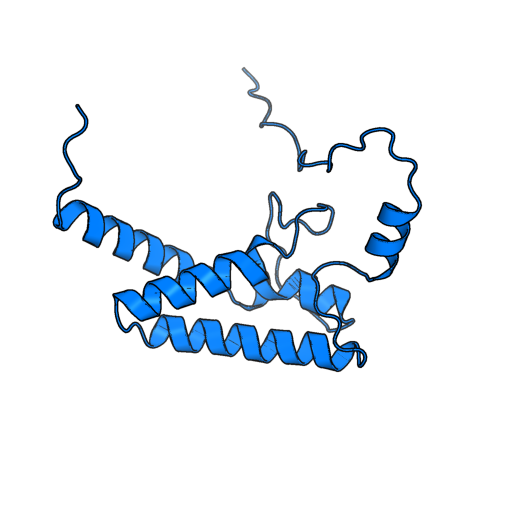TOM 792 O O . TYR A 1 103 ? 4.036 -8.784 -10.456 1.00 89.75 103 TYR A O 1
ATOM 800 N N . LEU A 1 104 ? 4.768 -9.418 -8.431 1.00 91.44 104 LEU A N 1
ATOM 801 C CA . LEU A 1 104 ? 4.360 -8.210 -7.726 1.00 91.44 104 LEU A CA 1
ATOM 802 C C . LEU A 1 104 ? 5.395 -7.888 -6.656 1.00 91.44 104 LEU A C 1
ATOM 804 O O . LEU A 1 104 ? 5.504 -8.574 -5.642 1.00 91.44 104 LEU A O 1
ATOM 808 N N . SER A 1 105 ? 6.155 -6.828 -6.889 1.00 89.75 105 SER A N 1
ATOM 809 C CA . SER A 1 105 ? 7.166 -6.343 -5.962 1.00 89.75 105 SER A CA 1
ATOM 810 C C . SER A 1 105 ? 7.443 -4.870 -6.231 1.00 89.75 105 SER A C 1
ATOM 812 O O . SER A 1 105 ? 7.204 -4.375 -7.330 1.00 89.75 105 SER A O 1
ATOM 814 N N . ALA A 1 106 ? 7.983 -4.169 -5.238 1.00 90.31 106 ALA A N 1
ATOM 815 C CA . ALA A 1 106 ? 8.553 -2.837 -5.433 1.00 90.31 106 ALA A CA 1
ATOM 816 C C . ALA A 1 106 ? 9.980 -2.890 -6.029 1.00 90.31 106 ALA A C 1
ATOM 818 O O . ALA A 1 106 ? 10.643 -1.854 -6.154 1.00 90.31 106 ALA A O 1
ATOM 819 N N . TYR A 1 107 ? 10.465 -4.093 -6.359 1.00 87.12 107 TYR A N 1
ATOM 820 C CA . TYR A 1 107 ? 11.762 -4.353 -6.977 1.00 87.12 107 TYR A CA 1
ATOM 821 C C . TYR A 1 107 ? 11.632 -4.855 -8.406 1.00 87.12 107 TYR A C 1
ATOM 823 O O . TYR A 1 107 ? 10.757 -5.676 -8.663 1.00 87.12 107 TYR A O 1
ATOM 831 N N . PRO A 1 108 ? 12.546 -4.476 -9.310 1.00 84.50 108 PRO A N 1
ATOM 832 C CA . PRO A 1 108 ? 12.694 -5.172 -10.581 1.00 84.50 108 PRO A CA 1
ATOM 833 C C . PRO A 1 108 ? 13.169 -6.619 -10.342 1.00 84.50 108 PRO A C 1
ATOM 835 O O . PRO A 1 108 ? 13.894 -6.883 -9.377 1.00 84.50 108 PRO A O 1
ATOM 838 N N . VAL A 1 109 ? 12.745 -7.555 -11.197 1.00 81.25 109 VAL A N 1
ATOM 839 C CA . VAL A 1 109 ? 13.055 -8.996 -11.063 1.00 81.25 109 VAL A CA 1
ATOM 840 C C . VAL A 1 109 ? 14.570 -9.228 -11.064 1.00 81.25 109 VAL A C 1
ATOM 842 O O . VAL A 1 109 ? 15.085 -10.028 -10.289 1.00 81.25 109 VAL A O 1
ATOM 845 N N . GLU A 1 110 ? 15.299 -8.445 -11.853 1.00 80.25 110 GLU A N 1
ATOM 846 C CA . GLU A 1 110 ? 16.749 -8.523 -12.042 1.00 80.25 110 GLU A CA 1
ATOM 847 C C . GLU A 1 110 ? 17.532 -8.273 -10.742 1.00 80.25 110 GLU A C 1
ATOM 849 O O . GLU A 1 110 ? 18.679 -8.706 -10.598 1.00 80.25 110 GLU A O 1
ATOM 854 N N . LEU A 1 111 ? 16.929 -7.574 -9.772 1.00 78.94 111 LEU A N 1
ATOM 855 C CA . LEU A 1 111 ? 17.569 -7.357 -8.478 1.00 78.94 111 LEU A CA 1
ATOM 856 C C . LEU A 1 111 ? 17.643 -8.657 -7.666 1.00 78.94 111 LEU A C 1
ATOM 858 O O . LEU A 1 111 ? 18.658 -8.900 -7.013 1.00 78.94 111 LEU A O 1
ATOM 862 N N . PHE A 1 112 ? 16.628 -9.521 -7.767 1.00 74.50 112 PHE A N 1
ATOM 863 C CA . PHE A 1 112 ? 16.650 -10.840 -7.134 1.00 74.50 112 PHE A CA 1
ATOM 864 C C . PHE A 1 112 ? 17.745 -11.729 -7.734 1.00 74.50 112 PHE A C 1
ATOM 866 O O . PHE A 1 112 ? 18.489 -12.371 -6.990 1.00 74.50 112 PHE A O 1
ATOM 873 N N . ASP A 1 113 ? 17.911 -11.697 -9.058 1.00 75.44 113 ASP A N 1
ATOM 874 C CA . ASP A 1 113 ? 18.978 -12.433 -9.746 1.00 75.44 113 ASP A CA 1
ATOM 875 C C . ASP A 1 113 ? 20.369 -11.950 -9.308 1.00 75.44 113 ASP A C 1
ATOM 877 O O . ASP A 1 113 ? 21.279 -12.750 -9.067 1.00 75.44 113 ASP A O 1
ATOM 881 N N . SER A 1 114 ? 20.533 -10.632 -9.148 1.00 74.25 114 SER A N 1
ATOM 882 C CA . SER A 1 114 ? 21.771 -10.029 -8.642 1.00 74.25 114 SER A CA 1
ATOM 883 C C . SER A 1 114 ? 22.104 -10.510 -7.232 1.00 74.25 114 SER A C 1
ATOM 885 O O . SER A 1 114 ? 23.256 -10.857 -6.967 1.00 74.25 114 SER A O 1
ATOM 887 N N . TRP A 1 115 ? 21.118 -10.578 -6.332 1.00 69.94 115 TRP A N 1
ATOM 888 C CA . TRP A 1 115 ? 21.323 -11.086 -4.974 1.00 69.94 115 TRP A CA 1
ATOM 889 C C . TRP A 1 115 ? 21.724 -12.559 -4.964 1.00 69.94 115 TRP A C 1
ATOM 891 O O . TRP A 1 115 ? 22.642 -12.926 -4.234 1.00 69.94 115 TRP A O 1
ATOM 901 N N . TYR A 1 116 ? 21.108 -13.382 -5.813 1.00 68.00 116 TYR A N 1
ATOM 902 C CA . TYR A 1 116 ? 21.440 -14.804 -5.908 1.00 68.00 116 TYR A CA 1
ATOM 903 C C . TYR A 1 116 ? 22.857 -15.052 -6.450 1.00 68.00 116 TYR A C 1
ATOM 905 O O . TYR A 1 116 ? 23.510 -16.031 -6.093 1.00 68.00 116 TYR A O 1
ATOM 913 N N . ARG A 1 117 ? 23.356 -14.155 -7.309 1.00 67.00 117 ARG A N 1
ATOM 914 C CA . ARG A 1 117 ? 24.680 -14.273 -7.937 1.00 67.00 117 ARG A CA 1
ATOM 915 C C . ARG A 1 117 ? 25.825 -13.736 -7.070 1.00 67.00 117 ARG A C 1
ATOM 917 O O . ARG A 1 117 ? 26.991 -13.946 -7.413 1.00 67.00 117 ARG A O 1
ATOM 924 N N . ARG A 1 118 ? 25.535 -13.021 -5.978 1.00 64.56 118 ARG A N 1
ATOM 925 C CA . ARG A 1 118 ? 26.578 -12.504 -5.082 1.00 64.56 118 ARG A CA 1
ATOM 926 C C . ARG A 1 118 ? 27.117 -13.640 -4.205 1.00 64.56 118 ARG A C 1
ATOM 928 O O . ARG A 1 118 ? 26.320 -14.369 -3.617 1.00 64.56 118 ARG A O 1
ATOM 935 N N . PRO A 1 119 ? 28.450 -13.817 -4.107 1.00 57.69 119 PRO A N 1
ATOM 936 C CA . PRO A 1 119 ? 29.016 -14.779 -3.170 1.00 57.69 119 PRO A CA 1
ATOM 937 C C . PRO A 1 119 ? 28.549 -14.437 -1.750 1.00 57.69 119 PRO A C 1
ATOM 939 O O . PRO A 1 119 ? 28.445 -13.262 -1.404 1.00 57.69 119 PRO A O 1
ATOM 942 N N . PHE A 1 120 ? 28.286 -15.465 -0.938 1.00 54.00 120 PHE A N 1
ATOM 943 C CA . PHE A 1 120 ? 27.901 -15.387 0.481 1.00 54.00 120 PHE A CA 1
ATOM 944 C C . PHE A 1 120 ? 29.002 -14.778 1.389 1.00 54.00 120 PHE A C 1
ATOM 946 O O . PHE A 1 120 ? 29.153 -15.165 2.545 1.00 54.00 120 PHE A O 1
ATOM 953 N N . GLU A 1 121 ? 29.788 -13.809 0.919 1.00 49.72 121 GLU A N 1
ATOM 954 C CA . GLU A 1 121 ? 30.371 -12.834 1.834 1.00 49.72 121 GLU A CA 1
ATOM 955 C C . GLU A 1 121 ? 29.215 -11.970 2.309 1.00 49.72 121 GLU A C 1
ATOM 957 O O . GLU A 1 121 ? 28.657 -11.226 1.512 1.00 49.72 121 GLU A O 1
ATOM 962 N N . MET A 1 122 ? 28.822 -12.153 3.572 1.00 42.72 122 MET A N 1
ATOM 963 C CA . MET A 1 122 ? 27.774 -11.450 4.319 1.00 42.72 122 MET A CA 1
ATOM 964 C C . MET A 1 122 ? 27.599 -9.983 3.894 1.00 42.72 122 MET A C 1
ATOM 966 O O . MET A 1 122 ? 28.031 -9.049 4.571 1.00 42.72 122 MET A O 1
ATOM 970 N N . ALA A 1 123 ? 26.900 -9.778 2.781 1.00 44.19 123 ALA A N 1
ATOM 971 C CA . ALA A 1 123 ? 26.305 -8.522 2.420 1.00 44.19 123 ALA A CA 1
ATOM 972 C C . ALA A 1 123 ? 25.141 -8.398 3.387 1.00 44.19 123 ALA A C 1
ATOM 974 O O . ALA A 1 123 ? 24.044 -8.894 3.136 1.00 44.19 123 ALA A O 1
ATOM 975 N N . TYR A 1 124 ? 25.417 -7.796 4.546 1.00 42.84 124 TYR A N 1
ATOM 976 C CA . TYR A 1 124 ? 24.393 -7.098 5.299 1.00 42.84 124 TYR A CA 1
ATOM 977 C C . TYR A 1 124 ? 23.496 -6.438 4.255 1.00 42.84 124 TYR A C 1
ATOM 979 O O . TYR A 1 124 ? 23.987 -5.601 3.489 1.00 42.84 124 TYR A O 1
ATOM 987 N N . ILE A 1 125 ? 22.218 -6.846 4.191 1.00 49.25 125 ILE A N 1
ATOM 988 C CA . ILE A 1 125 ? 21.179 -6.025 3.565 1.00 49.25 125 ILE A CA 1
ATOM 989 C C . ILE A 1 125 ? 21.524 -4.626 4.036 1.00 49.25 125 ILE A C 1
ATOM 991 O O . ILE A 1 125 ? 21.692 -4.427 5.246 1.00 49.25 125 ILE A O 1
ATOM 995 N N . LYS A 1 126 ? 21.775 -3.696 3.116 1.00 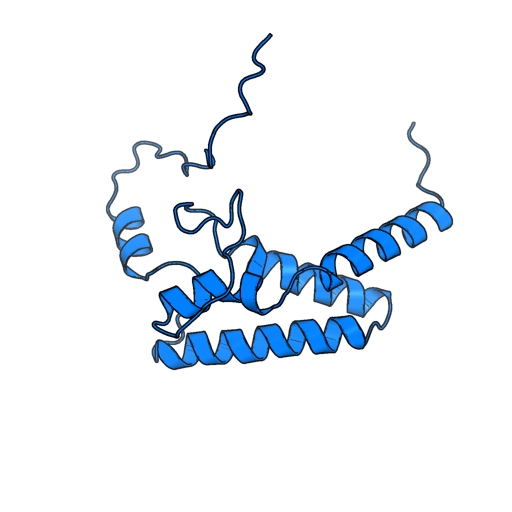48.12 126 LYS A N 1
ATOM 996 C CA . LYS A 1 126 ? 22.150 -2.341 3.498 1.00 48.12 126 LYS A CA 1
ATOM 997 C C . LYS A 1 126 ? 20.892 -1.681 4.070 1.00 48.12 126 LYS A C 1
ATOM 999 O O . LYS A 1 126 ? 20.321 -0.784 3.465 1.00 48.12 126 LYS A O 1
ATOM 1004 N N . ILE A 1 127 ? 20.474 -2.101 5.272 1.00 48.03 127 ILE A N 1
ATOM 1005 C CA . ILE A 1 127 ? 19.519 -1.459 6.183 1.00 48.03 127 ILE A CA 1
ATOM 1006 C C . ILE A 1 127 ? 20.220 -0.215 6.763 1.00 48.03 127 ILE A C 1
ATOM 1008 O O . ILE A 1 127 ? 20.228 0.057 7.956 1.00 48.03 127 ILE A O 1
ATOM 1012 N N . ALA A 1 128 ? 20.906 0.526 5.903 1.00 45.47 128 ALA A N 1
ATOM 1013 C CA . ALA A 1 128 ? 21.530 1.804 6.165 1.00 45.47 128 ALA A CA 1
ATOM 1014 C C . ALA A 1 128 ? 20.961 2.743 5.108 1.00 45.47 128 ALA A C 1
ATOM 1016 O O . ALA A 1 128 ? 21.634 3.218 4.197 1.00 45.47 128 ALA A O 1
ATOM 1017 N N . CYS A 1 129 ? 19.654 2.922 5.218 1.00 46.62 129 CYS A N 1
ATOM 1018 C CA . CYS A 1 129 ? 18.909 3.996 4.607 1.00 46.62 129 CYS A CA 1
ATOM 1019 C C . CYS A 1 129 ? 19.291 5.288 5.372 1.00 46.62 129 CYS A C 1
ATOM 1021 O O . CYS A 1 129 ? 18.526 5.744 6.208 1.00 46.62 129 CYS A O 1
ATOM 1023 N N . ASP A 1 130 ? 20.520 5.766 5.136 1.00 47.12 130 ASP A N 1
ATOM 1024 C CA . ASP A 1 130 ? 21.192 6.981 5.636 1.00 47.12 130 ASP A CA 1
ATOM 1025 C C . ASP A 1 130 ? 21.240 7.200 7.171 1.00 47.12 130 ASP A C 1
ATOM 1027 O O . ASP A 1 130 ? 20.264 7.073 7.901 1.00 47.12 130 ASP A O 1
ATOM 1031 N N . GLY A 1 131 ? 22.441 7.499 7.684 1.00 44.50 131 GLY A N 1
ATOM 1032 C CA . GLY A 1 131 ? 22.735 7.647 9.118 1.00 44.50 131 GLY A CA 1
ATOM 1033 C C . GLY A 1 131 ? 22.002 8.810 9.818 1.00 44.50 131 GLY A C 1
ATOM 1034 O O . GLY A 1 131 ? 2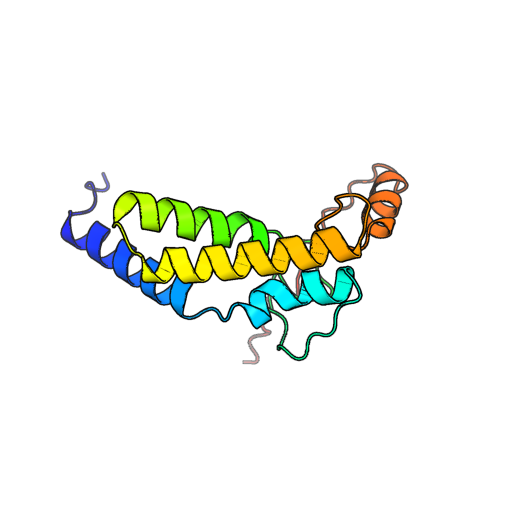1.381 9.643 9.158 1.00 44.50 131 GLY A O 1
ATOM 1035 N N . PRO A 1 132 ? 22.066 8.887 11.166 1.00 42.22 132 PRO A N 1
ATOM 1036 C CA . PRO A 1 132 ? 21.339 9.893 11.944 1.00 42.22 132 PRO A CA 1
ATOM 1037 C C . PRO A 1 132 ? 21.751 11.326 11.557 1.00 42.22 132 PRO A C 1
ATOM 1039 O O . PRO A 1 132 ? 22.903 11.542 11.167 1.00 42.22 132 PRO A O 1
ATOM 1042 N N . PRO A 1 133 ? 20.848 12.321 11.689 1.00 46.03 133 PRO A N 1
ATOM 1043 C CA . PRO A 1 133 ? 21.174 13.707 11.383 1.00 46.03 133 PRO A CA 1
ATOM 1044 C C . PRO A 1 133 ? 22.361 14.161 12.235 1.00 46.03 133 PRO A C 1
ATOM 1046 O O . PRO A 1 133 ? 22.367 14.008 13.457 1.00 46.03 133 PRO A O 1
ATOM 1049 N N . THR A 1 134 ? 23.370 14.733 11.581 1.00 38.97 134 THR A N 1
ATOM 1050 C CA . THR A 1 134 ? 24.462 15.434 12.253 1.00 38.97 134 THR A CA 1
ATOM 1051 C C . THR A 1 134 ? 23.876 16.533 13.135 1.00 38.97 134 THR A C 1
ATOM 1053 O O . THR A 1 134 ? 23.321 17.504 12.618 1.00 38.97 134 THR A O 1
ATOM 1056 N N . VAL A 1 135 ? 24.020 16.405 14.453 1.00 45.19 135 VAL A N 1
ATOM 1057 C CA . VAL A 1 135 ? 23.863 17.533 15.374 1.00 45.19 135 VAL A CA 1
ATOM 1058 C C . VAL A 1 135 ? 25.047 18.461 15.107 1.00 45.19 135 VAL A C 1
ATOM 1060 O O . VAL A 1 135 ? 26.180 18.139 15.460 1.00 45.19 135 VAL A O 1
ATOM 1063 N N . ARG A 1 136 ? 24.812 19.582 14.417 1.00 37.53 136 ARG A N 1
ATOM 1064 C CA . ARG A 1 136 ? 25.745 20.712 14.483 1.00 37.53 136 ARG A CA 1
ATOM 1065 C C . ARG A 1 136 ? 25.480 21.427 15.804 1.00 37.53 136 ARG A C 1
ATOM 1067 O O . ARG A 1 136 ? 24.324 21.727 16.100 1.00 37.53 136 ARG A O 1
ATOM 1074 N N . GLY A 1 137 ? 26.545 21.567 16.592 1.00 38.91 137 GLY A N 1
ATOM 1075 C CA . GLY A 1 137 ? 26.562 22.319 17.845 1.00 38.91 137 GLY A CA 1
ATOM 1076 C C . GLY A 1 137 ? 26.497 23.822 17.647 1.00 38.91 137 GLY A C 1
ATOM 1077 O O . GLY A 1 137 ? 26.452 24.273 16.478 1.00 38.91 137 GLY A O 1
#

Secondary structure (DSSP, 8-state):
--PPPPHHHHHHHHHHHHHHHHHS-HHHHHHHHHHHTT----SPPP-GGGSTT-TTTTIIIIIIHHHHHHHHHHHH--HHHHHHHHHHHHHHHHHHHHHSSS---SS-HHHHHHHHHS-SS-------SSPPP----

Foldseek 3Di:
DDDDDDPVRVVVVLVVLVVVLVVDDLLQLCVLLCVLLVHDGPDDHDAQCQDLPAPNRNCCSPPVSLVSLVVSCVVPVDVVSVVRSVVSVVVQVVSLVSVVPSDTGSDHPVVVVVVVPDPPPPPPRCSCSDDDDDPDD

pLDDT: mean 84.22, std 17.47, range [37.53, 98.12]